Protein AF-C0KUC8-F1 (afdb_monomer_lite)

Radius of gyration: 20.45 Å; chains: 1; bounding box: 38×30×52 Å

Structure (mmCIF, N/CA/C/O backbone):
data_AF-C0KUC8-F1
#
_entry.id   AF-C0KUC8-F1
#
loop_
_atom_site.group_PDB
_atom_site.id
_atom_site.type_symbol
_atom_site.label_atom_id
_atom_site.label_alt_id
_atom_site.label_comp_id
_atom_site.label_asym_id
_atom_site.label_entity_id
_atom_site.label_seq_id
_atom_site.pdbx_PDB_ins_code
_atom_site.Cartn_x
_atom_site.Cartn_y
_atom_site.Cartn_z
_atom_site.occupancy
_atom_site.B_iso_or_equiv
_atom_site.auth_seq_id
_atom_site.auth_comp_id
_atom_site.auth_asym_id
_atom_site.auth_atom_id
_atom_site.pdbx_PDB_model_num
ATOM 1 N N . MET A 1 1 ? 23.645 7.411 -40.681 1.00 66.19 1 MET A N 1
ATOM 2 C CA . MET A 1 1 ? 24.295 6.495 -39.718 1.00 66.19 1 MET A CA 1
ATOM 3 C C . MET A 1 1 ? 24.038 6.925 -38.273 1.00 66.19 1 MET A C 1
ATOM 5 O O . MET A 1 1 ? 23.156 6.345 -37.662 1.00 66.19 1 MET A O 1
ATOM 9 N N . VAL A 1 2 ? 24.677 7.982 -37.750 1.00 79.56 2 VAL A N 1
ATOM 10 C CA . VAL A 1 2 ? 24.585 8.376 -36.318 1.00 79.56 2 VAL A CA 1
ATOM 11 C C . VAL A 1 2 ? 23.150 8.619 -35.820 1.00 79.56 2 VAL A C 1
ATOM 13 O O . VAL A 1 2 ? 22.779 8.125 -34.763 1.00 79.56 2 VAL A O 1
ATOM 16 N N . LYS A 1 3 ? 22.306 9.301 -36.608 1.00 79.69 3 LYS A N 1
ATOM 17 C CA . LYS A 1 3 ? 20.893 9.541 -36.250 1.00 79.69 3 LYS A CA 1
ATOM 18 C C . LYS A 1 3 ? 20.071 8.253 -36.097 1.00 79.69 3 LYS A C 1
ATOM 20 O O . LYS A 1 3 ? 19.219 8.182 -35.226 1.00 79.69 3 LYS A O 1
ATOM 25 N N . ILE A 1 4 ? 20.339 7.239 -36.923 1.00 84.81 4 ILE A N 1
ATOM 26 C CA . ILE A 1 4 ? 19.622 5.952 -36.889 1.00 84.81 4 ILE A CA 1
ATOM 27 C C . ILE A 1 4 ? 20.033 5.158 -35.647 1.00 84.81 4 ILE A C 1
ATOM 29 O O . ILE A 1 4 ? 19.184 4.604 -34.961 1.00 84.81 4 ILE A O 1
ATOM 33 N N . ILE A 1 5 ? 21.329 5.170 -35.326 1.00 85.88 5 ILE A N 1
ATOM 34 C CA . ILE A 1 5 ? 21.877 4.537 -34.121 1.00 85.88 5 ILE A CA 1
ATOM 35 C C . ILE A 1 5 ? 21.276 5.179 -32.864 1.00 85.88 5 ILE A C 1
ATOM 37 O O . ILE A 1 5 ? 20.846 4.476 -31.958 1.00 85.88 5 ILE A O 1
ATOM 41 N N . PHE A 1 6 ? 21.178 6.509 -32.832 1.00 84.88 6 PHE A N 1
ATOM 42 C CA . PHE A 1 6 ? 20.580 7.231 -31.709 1.00 84.88 6 PHE A CA 1
ATOM 43 C C . PHE A 1 6 ? 19.107 6.853 -31.487 1.00 84.88 6 PHE A C 1
ATOM 45 O O . PHE A 1 6 ? 18.701 6.575 -30.363 1.00 84.88 6 PHE A O 1
ATOM 52 N N . VAL A 1 7 ? 18.322 6.767 -32.565 1.00 85.12 7 VAL A N 1
ATOM 53 C CA . VAL A 1 7 ? 16.919 6.329 -32.497 1.00 85.12 7 VAL A CA 1
ATOM 54 C C . VAL A 1 7 ? 16.816 4.874 -32.029 1.00 85.12 7 VAL A C 1
ATOM 56 O O . VAL A 1 7 ? 15.990 4.570 -31.175 1.00 85.12 7 VAL A O 1
ATOM 59 N N . PHE A 1 8 ? 17.689 3.986 -32.508 1.00 84.81 8 PHE A N 1
ATOM 60 C CA . PHE A 1 8 ? 17.727 2.585 -32.081 1.00 84.81 8 PHE A CA 1
ATOM 61 C C . PHE A 1 8 ? 17.917 2.434 -30.563 1.00 84.81 8 PHE A C 1
ATOM 63 O O . PHE A 1 8 ? 17.211 1.646 -29.939 1.00 84.81 8 PHE A O 1
ATOM 70 N N . PHE A 1 9 ? 18.800 3.227 -29.949 1.00 82.56 9 PHE A N 1
ATOM 71 C CA . PHE A 1 9 ? 19.011 3.181 -28.498 1.00 82.56 9 PHE A CA 1
ATOM 72 C C . PHE A 1 9 ? 17.808 3.680 -27.683 1.00 82.56 9 PHE A C 1
ATOM 74 O O . PHE A 1 9 ? 17.544 3.126 -26.620 1.00 82.56 9 PHE A O 1
ATOM 81 N N . ILE A 1 10 ? 17.041 4.652 -28.192 1.00 82.38 10 ILE A N 1
ATOM 82 C CA . ILE A 1 10 ? 15.794 5.117 -27.553 1.00 82.38 10 ILE A CA 1
ATOM 83 C C . ILE A 1 10 ? 14.730 4.008 -27.564 1.00 82.38 10 ILE A C 1
ATOM 85 O O . ILE A 1 10 ? 14.064 3.754 -26.560 1.00 82.38 10 ILE A O 1
ATOM 89 N N . PHE A 1 11 ? 14.583 3.308 -28.691 1.00 78.75 11 PHE A N 1
ATOM 90 C CA . PHE A 1 11 ? 13.643 2.189 -28.786 1.00 78.75 11 PHE A CA 1
ATOM 91 C C . PHE A 1 11 ? 14.085 0.993 -27.934 1.00 78.75 11 PHE A C 1
ATOM 93 O O . PHE A 1 11 ? 13.248 0.350 -27.306 1.00 78.75 11 PHE A O 1
ATOM 100 N N . LEU A 1 12 ? 15.391 0.725 -27.841 1.00 78.94 12 LEU A N 1
ATOM 101 C CA . LEU A 1 12 ? 15.918 -0.369 -27.027 1.00 78.94 12 LEU A CA 1
ATOM 102 C C . LEU A 1 12 ? 15.663 -0.165 -25.524 1.00 78.94 12 LEU A C 1
ATOM 104 O O . LEU A 1 12 ? 15.348 -1.127 -24.830 1.00 78.94 12 LEU A O 1
ATOM 108 N N . SER A 1 13 ? 15.725 1.073 -25.019 1.00 74.06 13 SER A N 1
ATOM 109 C CA . SER A 1 13 ? 15.430 1.372 -23.608 1.00 74.06 13 SER A CA 1
ATOM 110 C C . SER A 1 13 ? 13.936 1.374 -23.263 1.00 74.06 13 SER A C 1
ATOM 112 O O . SER A 1 13 ? 13.581 1.581 -22.107 1.00 74.06 13 SER A O 1
ATOM 114 N N . SER A 1 14 ? 13.050 1.178 -24.245 1.00 70.12 14 SER A N 1
ATOM 115 C CA . SER A 1 14 ? 11.594 1.179 -24.039 1.00 70.12 14 SER A CA 1
ATOM 116 C C . SER A 1 14 ? 11.051 -0.180 -23.569 1.00 70.12 14 SER A C 1
ATOM 118 O O . SER A 1 14 ? 9.903 -0.266 -23.139 1.00 70.12 14 SER A O 1
ATOM 120 N N . PHE A 1 15 ? 11.858 -1.246 -23.625 1.00 67.19 15 PHE A N 1
ATOM 121 C CA . PHE A 1 15 ? 11.481 -2.582 -23.155 1.00 67.19 15 PHE A CA 1
ATOM 122 C C . PHE A 1 15 ? 11.657 -2.719 -21.636 1.00 67.19 15 PHE A C 1
ATOM 124 O O . PHE A 1 15 ? 12.466 -3.510 -21.156 1.00 67.19 15 PHE A O 1
ATOM 131 N N . SER A 1 16 ? 10.889 -1.954 -20.865 1.00 66.56 16 SER A N 1
ATOM 132 C CA . SER A 1 16 ? 10.699 -2.237 -19.441 1.00 66.56 16 SER A CA 1
ATOM 133 C C . SER A 1 16 ? 9.536 -3.212 -19.297 1.00 66.56 16 SER A C 1
ATOM 13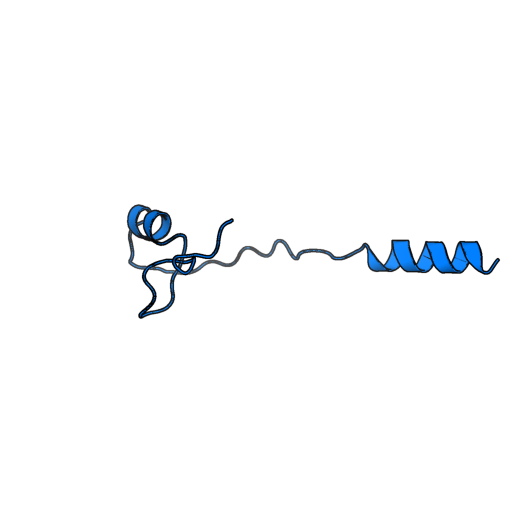5 O O . SER A 1 16 ? 8.375 -2.823 -19.402 1.00 66.56 16 SER A O 1
ATOM 137 N N . TYR A 1 17 ? 9.839 -4.490 -19.081 1.00 66.19 17 TYR A N 1
ATOM 138 C CA . TYR A 1 17 ? 8.832 -5.465 -18.675 1.00 66.19 17 TYR A CA 1
ATOM 139 C C . TYR A 1 17 ? 8.505 -5.222 -17.200 1.00 66.19 17 TYR A C 1
ATOM 141 O O . TYR A 1 17 ? 9.351 -5.423 -16.330 1.00 66.19 17 TYR A O 1
ATOM 149 N N . ALA A 1 18 ? 7.284 -4.775 -16.908 1.00 65.00 18 ALA A N 1
ATOM 150 C CA . ALA A 1 18 ? 6.741 -4.945 -15.570 1.00 65.00 18 ALA A CA 1
ATOM 151 C C . ALA A 1 18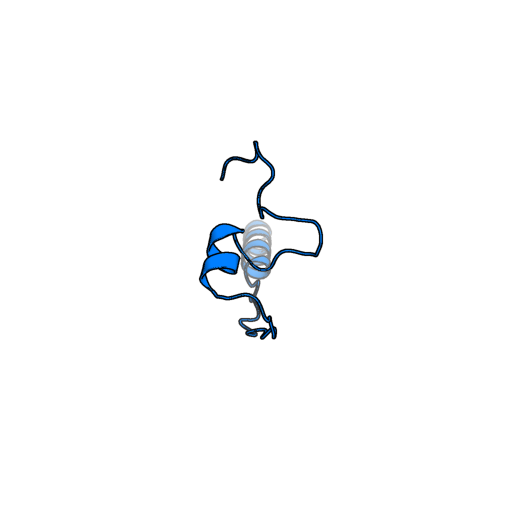 ? 6.512 -6.450 -15.390 1.00 65.00 18 ALA A C 1
ATOM 153 O O . ALA A 1 18 ? 5.696 -7.030 -16.105 1.00 65.00 18 ALA A O 1
ATOM 154 N N . ASN A 1 19 ? 7.274 -7.097 -14.505 1.00 67.69 19 ASN A N 1
ATOM 155 C CA . ASN A 1 19 ? 6.961 -8.467 -14.114 1.00 67.69 19 ASN A CA 1
ATOM 156 C C . ASN A 1 19 ? 5.564 -8.434 -13.483 1.00 67.69 19 ASN A C 1
ATOM 158 O O . ASN A 1 19 ? 5.390 -7.848 -12.416 1.00 67.69 19 ASN A O 1
ATOM 162 N N . ASP A 1 20 ? 4.573 -9.026 -14.151 1.00 66.88 20 ASP A N 1
ATOM 163 C CA . ASP A 1 20 ? 3.180 -9.131 -13.681 1.00 66.88 20 ASP A CA 1
ATOM 164 C C . ASP A 1 20 ? 3.043 -10.206 -12.580 1.00 66.88 20 ASP A C 1
ATOM 166 O O . ASP A 1 20 ? 2.037 -10.908 -12.447 1.00 66.88 20 ASP A O 1
ATOM 170 N N . ASP A 1 21 ? 4.112 -10.371 -11.799 1.00 82.25 21 ASP A N 1
ATOM 171 C CA . ASP A 1 21 ? 4.213 -11.325 -10.714 1.00 82.25 21 ASP A CA 1
ATOM 172 C C . ASP A 1 21 ? 3.300 -10.846 -9.591 1.00 82.25 21 ASP A C 1
ATOM 174 O O . ASP A 1 21 ? 3.607 -9.936 -8.816 1.00 82.25 21 ASP A O 1
ATOM 178 N N . LYS A 1 22 ? 2.121 -11.459 -9.520 1.00 86.62 22 LYS A N 1
ATOM 179 C CA . LYS A 1 22 ? 1.148 -11.175 -8.470 1.00 86.62 22 LYS A CA 1
ATOM 180 C C . LYS A 1 22 ? 1.724 -11.591 -7.122 1.00 86.62 22 LYS A C 1
ATOM 182 O O . LYS A 1 22 ? 2.035 -12.760 -6.897 1.00 86.62 22 LYS A O 1
ATOM 187 N N . LEU A 1 23 ? 1.803 -10.632 -6.206 1.00 89.06 23 LEU A N 1
ATOM 188 C CA . LEU A 1 2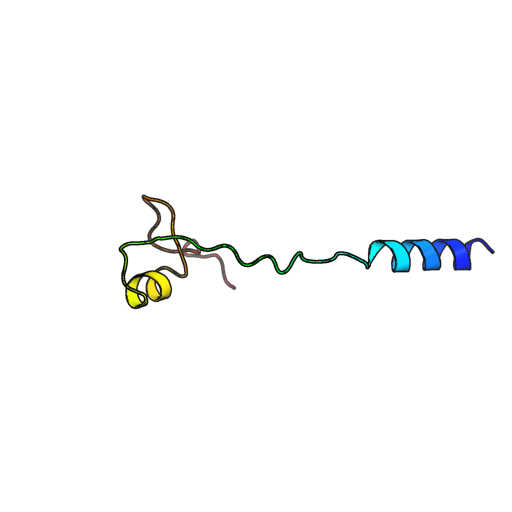3 ? 2.151 -10.870 -4.811 1.00 89.06 23 LEU A CA 1
ATOM 189 C C . LEU A 1 23 ? 0.875 -11.020 -3.977 1.00 89.06 23 LEU A C 1
ATOM 191 O O . LEU A 1 23 ? -0.102 -10.299 -4.177 1.00 89.06 23 LEU A O 1
ATOM 195 N N . TYR A 1 24 ? 0.900 -11.937 -3.013 1.00 91.19 24 TYR A N 1
ATOM 196 C CA . TYR A 1 24 ? -0.212 -12.189 -2.097 1.00 91.19 24 TYR A CA 1
ATOM 197 C C . TYR A 1 24 ? 0.215 -11.856 -0.666 1.00 91.19 24 TYR A C 1
ATOM 199 O O . TYR A 1 24 ? 1.316 -12.210 -0.242 1.00 91.19 24 TYR A O 1
ATOM 207 N N . ARG A 1 25 ? -0.657 -11.184 0.092 1.00 93.50 25 ARG A N 1
ATOM 208 C CA . ARG A 1 25 ? -0.422 -10.814 1.494 1.00 93.50 25 ARG A CA 1
ATOM 209 C C . ARG A 1 25 ? -1.618 -11.226 2.342 1.00 93.50 25 ARG A C 1
ATOM 211 O O . ARG A 1 25 ? -2.735 -10.801 2.069 1.00 93.50 25 ARG A O 1
ATOM 218 N N . ALA A 1 26 ? -1.373 -12.024 3.379 1.00 96.75 26 ALA A N 1
ATOM 219 C CA . ALA A 1 26 ? -2.377 -12.296 4.400 1.00 96.75 26 ALA A CA 1
ATOM 220 C C . ALA A 1 26 ? -2.572 -11.050 5.278 1.00 96.75 26 ALA A C 1
ATOM 222 O O . ALA A 1 26 ? -1.595 -10.457 5.742 1.00 96.75 26 ALA A O 1
ATOM 223 N N . ASP A 1 27 ? -3.824 -10.663 5.503 1.00 95.50 27 ASP A N 1
ATOM 224 C CA . ASP A 1 27 ? -4.204 -9.535 6.351 1.00 95.50 27 ASP A CA 1
ATOM 225 C C . ASP A 1 27 ? -5.502 -9.891 7.088 1.00 95.50 27 ASP A C 1
ATOM 227 O O . ASP A 1 27 ? -6.368 -10.569 6.534 1.00 95.50 27 ASP A O 1
ATOM 231 N N . SER A 1 28 ? -5.612 -9.491 8.353 1.00 97.12 28 SER A N 1
ATOM 232 C CA . SER A 1 28 ? -6.814 -9.725 9.161 1.00 97.12 28 SER A CA 1
ATOM 233 C C . SER A 1 28 ? -7.869 -8.639 8.968 1.00 97.12 28 SER A C 1
AT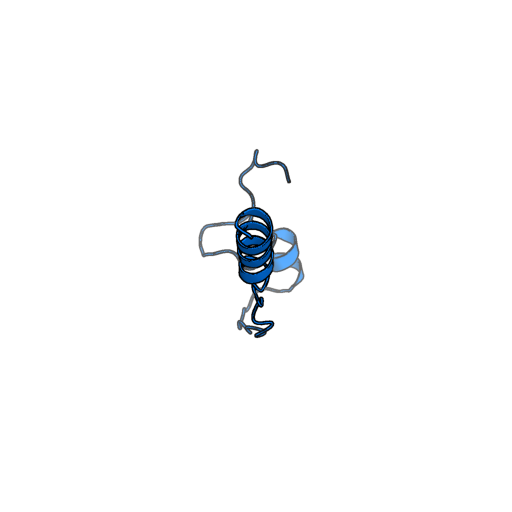OM 235 O O . SER A 1 28 ? -9.009 -8.820 9.393 1.00 97.12 28 SER A O 1
ATOM 237 N N . ARG A 1 29 ? -7.491 -7.494 8.387 1.00 95.06 29 ARG A N 1
ATOM 238 C CA . ARG A 1 29 ? -8.401 -6.371 8.164 1.00 95.06 29 ARG A CA 1
ATOM 239 C C . ARG A 1 29 ? -9.428 -6.713 7.081 1.00 95.06 29 ARG A C 1
ATOM 241 O O . ARG A 1 29 ? -9.068 -7.320 6.069 1.00 95.06 29 ARG A O 1
ATOM 248 N N . PRO A 1 30 ? -10.698 -6.311 7.252 1.00 96.56 30 PRO A N 1
ATOM 249 C CA . PRO A 1 30 ? -11.713 -6.504 6.229 1.00 96.56 30 PRO A CA 1
ATOM 250 C C . PRO A 1 30 ? -11.429 -5.629 4.992 1.00 96.56 30 PRO A C 1
ATOM 252 O O . PRO A 1 30 ? -10.812 -4.566 5.113 1.00 96.56 30 PRO A O 1
ATOM 255 N N . PRO A 1 31 ? -11.927 -6.012 3.801 1.00 96.19 31 PRO A N 1
ATOM 256 C CA . PRO A 1 31 ? -11.723 -5.244 2.570 1.00 96.19 31 PRO A CA 1
ATOM 257 C C . PRO A 1 31 ? -12.169 -3.776 2.650 1.00 96.19 31 PRO A C 1
ATOM 259 O O . PRO A 1 31 ? -11.530 -2.913 2.047 1.00 96.19 31 PRO A O 1
ATOM 262 N N . ASP A 1 32 ? -13.225 -3.477 3.410 1.00 97.00 32 ASP A N 1
ATOM 263 C CA . ASP A 1 32 ? -13.737 -2.110 3.572 1.00 97.00 32 ASP A CA 1
ATOM 264 C C . ASP A 1 32 ? -12.720 -1.186 4.259 1.00 97.00 32 ASP A C 1
ATOM 266 O O . ASP A 1 32 ? -12.534 -0.045 3.835 1.00 97.00 32 ASP A O 1
ATOM 270 N N . GLU A 1 33 ? -11.990 -1.696 5.256 1.00 94.56 33 GLU A N 1
ATOM 271 C CA . GLU A 1 33 ? -10.941 -0.947 5.960 1.00 94.56 33 GLU A CA 1
ATOM 272 C C . GLU A 1 33 ? -9.735 -0.678 5.045 1.00 94.56 33 GLU A C 1
ATOM 274 O O . GLU A 1 33 ? -9.179 0.425 5.028 1.00 94.56 33 GLU A O 1
ATOM 279 N N . ILE A 1 34 ? -9.358 -1.659 4.218 1.00 94.00 34 ILE A N 1
ATOM 280 C CA . ILE A 1 34 ? -8.297 -1.500 3.211 1.00 94.00 34 ILE A CA 1
ATOM 281 C C . ILE A 1 34 ? -8.683 -0.428 2.188 1.00 94.00 34 ILE A C 1
ATOM 283 O O . ILE A 1 34 ? -7.868 0.421 1.831 1.00 94.00 34 ILE A O 1
ATOM 287 N N . LYS A 1 35 ? -9.940 -0.428 1.735 1.00 92.44 35 LYS A N 1
ATOM 288 C CA . LYS A 1 35 ? -10.432 0.562 0.772 1.00 92.44 35 LYS A CA 1
ATOM 289 C C . LYS A 1 35 ? -10.473 1.966 1.372 1.00 92.44 35 LYS A C 1
ATOM 291 O O . LYS A 1 35 ? -10.072 2.913 0.703 1.00 92.44 35 LYS A O 1
ATOM 296 N N . GLN A 1 36 ? -10.924 2.096 2.619 1.00 90.38 36 GLN A N 1
ATOM 297 C CA . GLN A 1 36 ? -10.996 3.380 3.315 1.00 90.38 36 GLN A CA 1
ATOM 298 C C . GLN A 1 36 ? -9.609 3.987 3.568 1.00 90.38 36 GLN A C 1
ATOM 300 O O . GLN A 1 36 ? -9.435 5.189 3.398 1.00 90.38 36 GLN A O 1
ATOM 305 N N . SER A 1 37 ? -8.624 3.165 3.936 1.00 90.44 37 SER A N 1
ATOM 306 C CA . SER A 1 37 ? -7.240 3.611 4.165 1.00 90.44 37 SER A CA 1
ATOM 307 C C . SER A 1 37 ? -6.452 3.880 2.875 1.00 90.44 37 SER A C 1
ATOM 309 O O . SER A 1 37 ? -5.364 4.452 2.923 1.00 90.44 37 SER A O 1
ATOM 311 N N . GLY A 1 38 ? -6.995 3.504 1.712 1.00 91.50 38 GLY A N 1
ATOM 312 C CA . GLY A 1 38 ? -6.331 3.650 0.415 1.00 91.50 38 GLY A CA 1
ATOM 313 C C . GLY A 1 38 ? -5.316 2.545 0.108 1.00 91.50 38 GLY A C 1
ATOM 314 O O . GLY A 1 38 ? -4.524 2.693 -0.819 1.00 91.50 38 GLY A O 1
ATOM 315 N N . GLY A 1 39 ? -5.325 1.436 0.856 1.00 92.69 39 GLY A N 1
ATOM 316 C CA . GLY A 1 39 ? -4.486 0.269 0.594 1.00 92.69 39 GLY A CA 1
ATOM 317 C C . GLY A 1 39 ? -4.047 -0.479 1.853 1.00 92.69 39 GLY A C 1
ATOM 318 O O . GLY A 1 39 ? -4.627 -0.371 2.929 1.00 92.69 39 GLY A O 1
ATOM 319 N N . LEU A 1 40 ? -2.969 -1.252 1.734 1.00 93.75 40 LEU A N 1
ATOM 320 C CA . LEU A 1 40 ? -2.396 -2.018 2.844 1.00 93.75 40 LEU A CA 1
ATOM 321 C C . LEU A 1 40 ? -1.385 -1.160 3.618 1.00 93.75 40 LEU A C 1
ATOM 323 O O . LEU A 1 40 ? -0.187 -1.212 3.349 1.00 93.75 40 LEU A O 1
ATOM 327 N N . MET A 1 41 ? -1.869 -0.367 4.580 1.00 92.62 41 MET A N 1
ATOM 328 C CA . MET A 1 41 ? -1.003 0.565 5.321 1.00 92.62 41 MET A CA 1
ATOM 329 C C . MET A 1 41 ? -0.039 -0.128 6.304 1.00 92.62 41 MET A C 1
ATOM 331 O O . MET A 1 41 ? -0.419 -1.137 6.915 1.00 92.62 41 MET A O 1
ATOM 335 N N . PRO A 1 42 ? 1.173 0.426 6.519 1.00 91.00 42 PRO A N 1
ATOM 336 C CA . PRO A 1 42 ? 2.028 0.095 7.656 1.00 91.00 42 PRO A CA 1
ATOM 337 C C . PRO A 1 42 ? 1.367 0.438 8.995 1.00 91.00 42 PRO A C 1
ATOM 339 O O . PRO A 1 42 ? 0.473 1.279 9.090 1.00 91.00 42 PRO A O 1
ATOM 342 N N . ARG A 1 43 ? 1.850 -0.176 10.079 1.00 88.31 43 ARG A N 1
ATOM 343 C CA . ARG A 1 43 ? 1.360 0.149 11.422 1.00 88.31 43 ARG A CA 1
ATOM 344 C C . ARG A 1 43 ? 1.695 1.604 11.768 1.00 88.31 43 ARG A C 1
ATOM 346 O O . ARG A 1 43 ? 2.853 1.995 11.695 1.00 88.31 43 ARG A O 1
ATOM 353 N N . GLY A 1 44 ? 0.688 2.357 12.210 1.00 89.88 44 GLY A N 1
ATOM 354 C CA . GLY A 1 44 ? 0.823 3.774 12.566 1.00 89.88 44 GLY A CA 1
ATOM 355 C C . GLY A 1 44 ? 0.435 4.745 11.449 1.00 89.88 44 GLY A C 1
ATOM 356 O O . GLY A 1 44 ? 0.383 5.941 11.707 1.00 89.88 44 GLY A O 1
ATOM 357 N N . GLN A 1 45 ? 0.109 4.245 10.252 1.00 88.00 45 GLN A N 1
ATOM 358 C CA . GLN A 1 45 ? -0.384 5.049 9.137 1.00 88.00 45 GLN A CA 1
ATOM 359 C C . GLN A 1 45 ? -1.844 4.691 8.834 1.00 88.00 45 GLN A C 1
ATOM 361 O O . GLN A 1 45 ? -2.168 3.524 8.620 1.00 88.00 45 GLN A O 1
ATOM 366 N N . SER A 1 46 ? -2.732 5.687 8.855 1.00 86.06 46 SER A N 1
ATOM 367 C CA . SER A 1 46 ? -4.175 5.494 8.645 1.00 86.06 46 SER A CA 1
ATOM 368 C C . SER A 1 46 ? -4.635 5.779 7.217 1.00 86.06 46 SER A C 1
ATOM 370 O O . SER A 1 46 ? -5.634 5.216 6.781 1.00 86.06 46 SER A O 1
ATOM 372 N N . GLU A 1 47 ? -3.925 6.647 6.500 1.00 85.12 47 GLU A N 1
ATOM 373 C CA . GLU A 1 47 ? -4.263 7.101 5.150 1.00 85.12 47 GLU A CA 1
ATOM 374 C C . GLU A 1 47 ? -3.037 6.931 4.241 1.00 85.12 47 GLU A C 1
ATOM 376 O O . GLU A 1 47 ? -1.903 7.188 4.656 1.00 85.12 47 GLU A O 1
ATOM 381 N N . TYR A 1 48 ? -3.253 6.469 3.009 1.00 80.44 48 TYR A N 1
ATOM 382 C CA . TYR A 1 48 ? -2.176 6.267 2.035 1.00 80.44 48 TYR A CA 1
ATOM 383 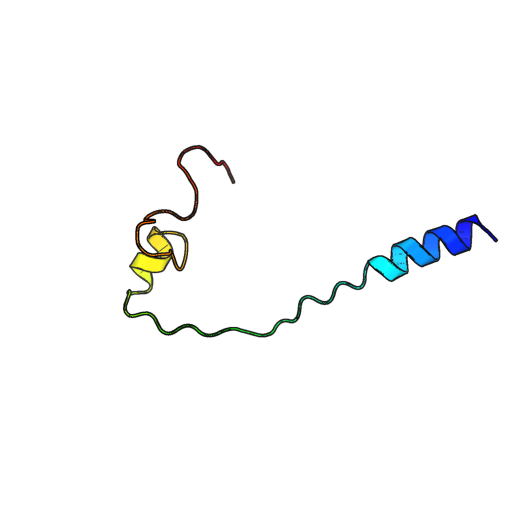C C . TYR A 1 48 ? -1.532 7.578 1.575 1.00 80.44 48 TYR A C 1
ATOM 385 O O . TYR A 1 48 ? -0.319 7.638 1.390 1.00 80.44 48 TYR A O 1
ATOM 393 N N . PHE A 1 49 ? -2.340 8.624 1.410 1.00 77.56 49 PHE A N 1
ATOM 394 C CA . PHE A 1 49 ? -1.878 9.952 1.024 1.00 77.56 49 PHE A CA 1
ATOM 395 C C . PHE A 1 49 ? -1.852 10.864 2.245 1.00 77.56 49 PHE A C 1
ATOM 397 O O . PHE A 1 49 ? -2.802 10.879 3.027 1.00 77.56 49 PHE A O 1
ATOM 404 N N . ASP A 1 50 ? -0.805 11.676 2.372 1.00 71.56 50 ASP A N 1
ATOM 405 C CA . ASP A 1 50 ? -0.801 12.758 3.349 1.00 7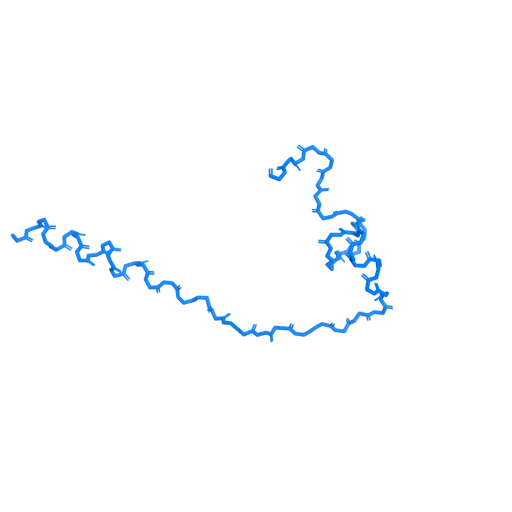1.56 50 ASP A CA 1
ATOM 406 C C . ASP A 1 50 ? -1.867 13.796 2.969 1.00 71.56 50 ASP A C 1
ATOM 408 O O . ASP A 1 50 ? -2.098 14.087 1.786 1.00 71.56 50 ASP A O 1
ATOM 412 N N . ARG A 1 51 ? -2.519 14.394 3.975 1.00 64.88 51 ARG A N 1
ATOM 413 C CA . ARG A 1 51 ? -3.459 15.504 3.757 1.00 64.88 51 ARG A CA 1
ATOM 414 C C . ARG A 1 51 ? -2.733 16.656 3.059 1.00 64.88 51 ARG A C 1
ATOM 416 O O . ARG A 1 51 ? -2.004 17.406 3.700 1.00 64.88 51 ARG A O 1
ATOM 423 N N . GLY A 1 52 ? -2.955 16.806 1.755 1.00 62.06 52 GLY A N 1
ATOM 424 C CA . GLY A 1 52 ? -2.354 17.861 0.930 1.00 62.06 52 GLY A CA 1
ATOM 425 C C . GLY A 1 52 ? -1.637 17.358 -0.321 1.00 62.06 52 GLY A C 1
ATOM 426 O O . GLY A 1 52 ? -1.414 18.146 -1.237 1.00 62.06 52 GLY A O 1
ATOM 427 N N . THR A 1 53 ? -1.343 16.061 -0.418 1.00 57.62 53 THR A N 1
ATOM 428 C CA . THR A 1 53 ? -0.933 15.446 -1.688 1.00 57.62 53 THR A CA 1
ATOM 429 C C . THR A 1 53 ? -2.170 15.225 -2.556 1.00 57.62 53 THR A C 1
ATOM 431 O O . THR A 1 53 ? -2.935 14.289 -2.338 1.00 57.62 53 THR A O 1
ATOM 434 N N . GLN A 1 54 ? -2.417 16.143 -3.496 1.00 55.16 54 GLN A N 1
ATOM 435 C CA . GLN A 1 54 ? -3.434 15.958 -4.535 1.00 55.16 54 GLN A CA 1
ATOM 436 C C . GLN A 1 54 ? -2.983 14.855 -5.504 1.00 55.16 54 GLN A C 1
ATOM 438 O O . GLN A 1 54 ? -1.795 14.769 -5.818 1.00 55.16 54 GLN A O 1
ATOM 443 N N . MET A 1 55 ? -3.937 14.013 -5.917 1.00 56.50 55 MET A N 1
ATOM 444 C CA . MET A 1 55 ? -3.753 12.984 -6.949 1.00 56.50 55 MET A CA 1
ATOM 445 C C . MET A 1 55 ? -3.448 13.604 -8.311 1.00 56.50 55 MET A C 1
ATOM 447 O O . MET A 1 55 ? -4.069 14.648 -8.619 1.00 56.50 55 MET A O 1
#

Organism: Vibrio cholerae (NCBI:txid666)

Foldseek 3Di:
DVVVVVVVVVVVVVPDDPPPPDDDDDDPDDPVQQVQQVHDDDPPRRHPDDVPPDD

Secondary structure (DSSP, 8-state):
-HHHHHHHHHHHTT--------------S-HHHHHHHTSSPPTT---SS-TT---

Sequence (55 aa):
MVKIIFVFFIFLSSFSYANDDKLYRADSRPPDEIKQSGGLMPRGQSEYFDRGTQM

pLDDT: mean 82.19, std 11.85, range [55.16, 97.12]

InterPro domains:
  IPR001144 Heat-labile enterotoxin, A chain [PF01375] (3-55)
  IPR001144 Heat-labile enterotoxin, A chain [PR00771] (24-44)
  IPR001144 Heat-labile enterotoxin, A chain [PR00771] (46-55)